Protein AF-A0A4P8RQ37-F1 (afdb_monomer_lite)

Sequence (63 aa):
MAFIYDYLRHLDVSKLTAGEVSQCLLYLHHISKRNAEVEGESGAIMAKLNTRLAELRKEKNAR

Secondary structure (DSSP, 8-state):
-HHHHHHHHH--GGG--HHHHHHHHHHHHHHHTT-HHHHHHHHHHHHHHHHHHHHHHHHHHT-

Radius of gyration: 12.19 Å; chains: 1; bounding box: 25×17×35 Å

Structure (mmCIF, N/CA/C/O backbone):
data_AF-A0A4P8RQ37-F1
#
_entry.id   AF-A0A4P8RQ37-F1
#
loop_
_atom_site.group_PDB
_atom_site.id
_atom_site.type_symbol
_atom_site.label_atom_id
_atom_site.label_alt_id
_atom_site.label_comp_id
_atom_site.label_asym_id
_atom_site.label_entity_id
_atom_site.label_seq_id
_atom_site.pdbx_PDB_ins_code
_atom_site.Cartn_x
_atom_site.Cartn_y
_atom_site.Cartn_z
_atom_site.occupancy
_atom_site.B_iso_or_equiv
_atom_site.auth_seq_id
_atom_site.auth_comp_id
_atom_site.auth_asym_id
_atom_site.auth_atom_id
_atom_site.pdbx_PDB_model_num
ATOM 1 N N . MET A 1 1 ? 4.431 -10.236 -14.733 1.00 54.75 1 MET A N 1
ATOM 2 C CA . MET A 1 1 ? 4.207 -9.551 -13.437 1.00 54.75 1 MET A CA 1
ATOM 3 C C . MET A 1 1 ? 3.468 -8.210 -13.557 1.00 54.75 1 MET A C 1
ATOM 5 O O . MET A 1 1 ? 3.144 -7.654 -12.518 1.00 54.75 1 MET A O 1
ATOM 9 N N . ALA A 1 2 ? 3.121 -7.734 -14.764 1.00 65.44 2 ALA A N 1
ATOM 10 C CA . ALA A 1 2 ? 2.363 -6.490 -14.967 1.00 65.44 2 ALA A CA 1
ATOM 11 C C . ALA A 1 2 ? 0.923 -6.526 -14.410 1.00 65.44 2 ALA A C 1
ATOM 13 O O . ALA A 1 2 ? 0.481 -5.557 -13.811 1.00 65.44 2 ALA A O 1
ATOM 14 N N . PHE A 1 3 ? 0.237 -7.677 -14.472 1.00 82.12 3 PHE A N 1
ATOM 15 C CA . PHE A 1 3 ? -1.170 -7.794 -14.055 1.00 82.12 3 PHE A CA 1
ATOM 16 C C . PHE A 1 3 ? -1.454 -7.355 -12.608 1.00 82.12 3 PHE A C 1
ATOM 18 O O . PHE A 1 3 ? -2.435 -6.664 -12.355 1.00 82.12 3 PHE A O 1
ATOM 25 N N . ILE A 1 4 ? -0.604 -7.737 -11.645 1.00 84.69 4 ILE A N 1
ATOM 26 C CA . ILE A 1 4 ? -0.809 -7.352 -10.237 1.00 84.69 4 ILE A CA 1
ATOM 27 C C . ILE A 1 4 ? -0.606 -5.845 -10.065 1.00 84.69 4 ILE A C 1
ATOM 29 O O . ILE A 1 4 ? -1.330 -5.214 -9.304 1.00 84.69 4 ILE A O 1
ATOM 33 N N . TYR A 1 5 ? 0.355 -5.260 -10.780 1.00 86.25 5 TYR A N 1
ATOM 34 C CA . TYR A 1 5 ? 0.586 -3.822 -10.739 1.00 86.25 5 TYR A CA 1
ATOM 35 C C . TYR A 1 5 ? -0.590 -3.041 -11.341 1.00 86.25 5 TYR A C 1
ATOM 37 O O . TYR A 1 5 ? -1.094 -2.120 -10.700 1.00 86.25 5 TYR A O 1
ATOM 45 N N . ASP A 1 6 ? -1.091 -3.466 -12.503 1.00 88.50 6 ASP A N 1
ATOM 46 C CA . ASP A 1 6 ? -2.268 -2.864 -13.139 1.00 88.50 6 ASP A CA 1
ATOM 47 C C . ASP A 1 6 ? -3.509 -2.981 -12.248 1.00 88.50 6 ASP A C 1
ATOM 49 O O . ASP A 1 6 ? -4.245 -2.011 -12.059 1.00 88.50 6 ASP A O 1
ATOM 53 N N . TYR A 1 7 ? -3.706 -4.140 -11.614 1.00 89.94 7 TYR A N 1
ATOM 54 C CA . TYR A 1 7 ? -4.767 -4.323 -10.630 1.00 89.94 7 TYR A CA 1
ATOM 55 C C . TYR A 1 7 ? -4.635 -3.336 -9.462 1.00 89.94 7 TYR A C 1
ATOM 57 O O . TYR A 1 7 ? -5.593 -2.639 -9.133 1.00 89.94 7 TYR A O 1
ATOM 65 N N . LEU A 1 8 ? -3.441 -3.213 -8.868 1.00 89.81 8 LEU A N 1
ATOM 66 C CA . LEU A 1 8 ? -3.176 -2.277 -7.769 1.00 89.81 8 LEU A CA 1
ATOM 67 C C . LEU A 1 8 ? -3.388 -0.812 -8.175 1.00 89.81 8 LEU A C 1
ATOM 69 O O . LEU A 1 8 ? -3.799 -0.001 -7.346 1.00 89.81 8 LEU A O 1
ATOM 73 N N . ARG A 1 9 ? -3.139 -0.465 -9.441 1.00 88.88 9 ARG A N 1
ATOM 74 C CA . ARG A 1 9 ? -3.341 0.885 -9.981 1.00 88.88 9 ARG A CA 1
ATOM 75 C C . ARG A 1 9 ? -4.820 1.272 -10.073 1.00 88.88 9 ARG A C 1
ATOM 77 O O . ARG A 1 9 ? -5.146 2.446 -9.888 1.00 88.88 9 ARG A O 1
ATOM 84 N N . HIS A 1 10 ? -5.701 0.305 -10.324 1.00 90.44 10 HIS A N 1
ATOM 85 C CA . HIS A 1 10 ? -7.151 0.507 -10.425 1.00 90.44 10 HIS A CA 1
ATOM 86 C C . HIS A 1 10 ? -7.923 0.151 -9.147 1.00 90.44 10 HIS A C 1
ATOM 88 O O . HIS A 1 10 ? -9.136 0.349 -9.086 1.00 90.44 10 HIS A O 1
ATOM 94 N N . LEU A 1 11 ? -7.233 -0.355 -8.125 1.00 91.25 11 LEU A N 1
ATOM 95 C CA . LEU A 1 11 ? -7.838 -0.779 -6.872 1.00 91.25 11 LEU A CA 1
ATOM 96 C C . LEU A 1 11 ? -8.432 0.406 -6.100 1.00 91.25 11 LEU A C 1
ATOM 98 O O . LEU A 1 11 ? -7.765 1.411 -5.840 1.00 91.25 11 LEU A O 1
ATOM 102 N N . ASP A 1 12 ? -9.682 0.256 -5.667 1.00 92.75 12 ASP A N 1
ATOM 103 C CA . ASP A 1 12 ? -10.327 1.194 -4.751 1.00 92.75 12 ASP A CA 1
ATOM 104 C C . ASP A 1 12 ? -9.814 0.975 -3.319 1.00 92.75 12 ASP A C 1
ATOM 106 O O . ASP A 1 12 ? -10.354 0.188 -2.540 1.00 92.75 12 ASP A O 1
ATOM 110 N N . VAL A 1 13 ? -8.736 1.686 -2.981 1.00 92.88 13 VAL A N 1
ATOM 111 C CA . VAL A 1 13 ? -8.027 1.565 -1.698 1.00 92.88 13 VAL A CA 1
ATOM 112 C C . VAL A 1 13 ? -8.917 1.901 -0.491 1.00 92.88 13 VAL A C 1
ATOM 114 O O . VAL A 1 13 ? -8.679 1.390 0.601 1.00 92.88 13 VAL A O 1
ATOM 117 N N . SER A 1 14 ? -9.967 2.711 -0.665 1.00 91.62 14 SER A N 1
ATOM 118 C CA . SER A 1 14 ? -10.839 3.146 0.438 1.00 91.62 14 SER A CA 1
ATOM 119 C C . SER A 1 14 ? -11.584 1.988 1.116 1.00 91.62 14 SER A C 1
ATOM 121 O O . SER A 1 14 ? -11.871 2.040 2.312 1.00 91.62 14 SER A O 1
ATOM 123 N N . LYS A 1 15 ? -11.839 0.907 0.373 1.00 92.81 15 LYS A N 1
ATOM 124 C CA . LYS A 1 15 ? -12.594 -0.264 0.841 1.00 92.81 15 LYS A CA 1
ATOM 125 C C . LYS A 1 15 ? -11.731 -1.334 1.498 1.00 92.81 15 LYS A C 1
ATOM 127 O O . LYS A 1 15 ? -12.272 -2.296 2.032 1.00 92.81 15 LYS A O 1
ATOM 132 N N . LEU A 1 16 ? -10.410 -1.176 1.463 1.00 95.00 16 LEU A N 1
ATOM 133 C CA . LEU A 1 16 ? -9.493 -2.177 1.988 1.00 95.00 16 LEU A CA 1
ATOM 134 C C . LEU A 1 16 ? -9.424 -2.132 3.515 1.00 95.00 16 LEU A C 1
ATOM 136 O O . LEU A 1 16 ? -9.429 -1.066 4.138 1.00 95.00 16 LEU A O 1
ATOM 140 N N . THR A 1 17 ? -9.286 -3.313 4.101 1.00 95.31 17 THR A N 1
ATOM 141 C CA . THR A 1 17 ? -8.920 -3.531 5.500 1.00 95.31 17 THR A CA 1
ATOM 142 C C . THR A 1 17 ? -7.416 -3.343 5.715 1.00 95.31 17 THR A C 1
ATOM 144 O O . THR A 1 17 ? -6.613 -3.362 4.782 1.00 95.31 17 THR A O 1
ATOM 147 N N . ALA A 1 18 ? -6.988 -3.218 6.975 1.00 92.69 18 ALA A N 1
ATOM 148 C CA . ALA A 1 18 ? -5.574 -2.997 7.296 1.00 92.69 18 ALA A CA 1
ATOM 149 C C . ALA A 1 18 ? -4.673 -4.158 6.834 1.00 92.69 18 ALA A C 1
ATOM 151 O O . ALA A 1 18 ? -3.527 -3.931 6.436 1.00 92.69 18 ALA A O 1
ATOM 152 N N . GLY A 1 19 ? -5.194 -5.391 6.860 1.00 94.25 19 GLY A N 1
ATOM 153 C CA . GLY A 1 19 ? -4.490 -6.572 6.360 1.00 94.25 19 GLY A CA 1
ATOM 154 C C . GLY A 1 19 ? -4.294 -6.520 4.846 1.00 94.25 19 GLY A C 1
ATOM 155 O O . GLY A 1 19 ? -3.173 -6.685 4.369 1.00 94.25 19 GLY A O 1
ATOM 156 N N . GLU A 1 20 ? -5.352 -6.200 4.100 1.00 95.25 20 GLU A N 1
ATOM 157 C CA . GLU A 1 20 ? -5.305 -6.093 2.637 1.00 95.25 20 GLU A CA 1
ATOM 158 C C . GLU A 1 20 ? -4.390 -4.954 2.175 1.00 95.25 20 GLU A C 1
ATOM 160 O O . GLU A 1 20 ? -3.586 -5.139 1.262 1.00 95.25 20 GLU A O 1
ATOM 165 N N . VAL A 1 21 ? -4.433 -3.796 2.845 1.00 95.00 21 VAL A N 1
ATOM 166 C CA . VAL A 1 21 ? -3.514 -2.680 2.564 1.00 95.00 21 VAL A CA 1
ATOM 167 C C . VAL A 1 21 ? -2.058 -3.103 2.781 1.00 95.00 21 VAL A C 1
ATOM 169 O O . VAL A 1 21 ? -1.193 -2.805 1.956 1.00 95.00 21 VAL A O 1
ATOM 172 N N . SER A 1 22 ? -1.784 -3.845 3.858 1.00 94.44 22 SER A N 1
ATOM 173 C CA . SER A 1 22 ? -0.438 -4.347 4.160 1.00 94.44 22 SER A CA 1
ATOM 174 C C . SER A 1 22 ? 0.050 -5.348 3.104 1.00 94.44 22 SER A C 1
ATOM 176 O O . SER A 1 22 ? 1.208 -5.290 2.691 1.00 94.44 22 SER A O 1
ATOM 178 N N . GLN A 1 23 ? -0.831 -6.225 2.611 1.00 94.56 23 GLN A N 1
ATOM 179 C CA . GLN A 1 23 ? -0.522 -7.142 1.508 1.00 94.56 23 GLN A CA 1
ATOM 180 C C . GLN A 1 23 ? -0.253 -6.397 0.196 1.00 94.56 23 GLN A C 1
ATOM 182 O O . GLN A 1 23 ? 0.716 -6.706 -0.495 1.00 94.56 23 GLN A O 1
ATOM 187 N N . CYS A 1 24 ? -1.051 -5.375 -0.126 1.00 94.19 24 CYS A N 1
ATOM 188 C CA . CYS A 1 24 ? -0.846 -4.550 -1.317 1.00 94.19 24 CYS A CA 1
ATOM 189 C C . CYS A 1 24 ? 0.521 -3.852 -1.296 1.00 94.19 24 CYS A C 1
ATOM 191 O O . CYS A 1 24 ? 1.233 -3.862 -2.299 1.00 94.19 24 CYS A O 1
ATOM 193 N N . LEU A 1 25 ? 0.919 -3.299 -0.144 1.00 93.94 25 LEU A N 1
ATOM 194 C CA . LEU A 1 25 ? 2.238 -2.689 0.042 1.00 93.94 25 LEU A CA 1
ATOM 195 C C . LEU A 1 25 ? 3.373 -3.704 -0.151 1.00 93.94 25 LEU A C 1
ATOM 197 O O . LEU A 1 25 ? 4.364 -3.396 -0.814 1.00 93.94 25 LEU A O 1
ATOM 201 N N . LEU A 1 26 ? 3.219 -4.921 0.380 1.00 93.88 26 LEU A N 1
ATOM 202 C CA . LEU A 1 26 ? 4.200 -5.994 0.214 1.00 93.88 26 LEU A CA 1
ATOM 203 C C . LEU A 1 26 ? 4.361 -6.393 -1.260 1.00 93.88 26 LEU A C 1
ATOM 205 O O . LEU A 1 26 ? 5.485 -6.494 -1.756 1.00 93.88 26 LEU A O 1
ATOM 209 N N . TYR A 1 27 ? 3.253 -6.586 -1.978 1.00 91.94 27 TYR A N 1
ATOM 210 C CA . TYR A 1 27 ? 3.297 -6.910 -3.403 1.00 91.94 27 TYR A CA 1
ATOM 211 C C . TYR A 1 27 ? 3.929 -5.789 -4.217 1.00 91.94 27 TYR A C 1
ATOM 213 O O . TYR A 1 27 ? 4.801 -6.057 -5.041 1.00 91.94 27 TYR A O 1
ATOM 221 N N . LEU A 1 28 ? 3.558 -4.538 -3.944 1.00 91.44 28 LEU A N 1
ATOM 222 C CA . LEU A 1 28 ? 4.113 -3.387 -4.641 1.00 91.44 28 LEU A CA 1
ATOM 223 C C . LEU A 1 28 ? 5.628 -3.263 -4.418 1.00 91.44 28 LEU A C 1
ATOM 225 O O . LEU A 1 28 ? 6.357 -3.044 -5.381 1.00 91.44 28 LEU A O 1
ATOM 229 N N . HIS A 1 29 ? 6.110 -3.506 -3.193 1.00 91.38 29 HIS A N 1
ATOM 230 C CA 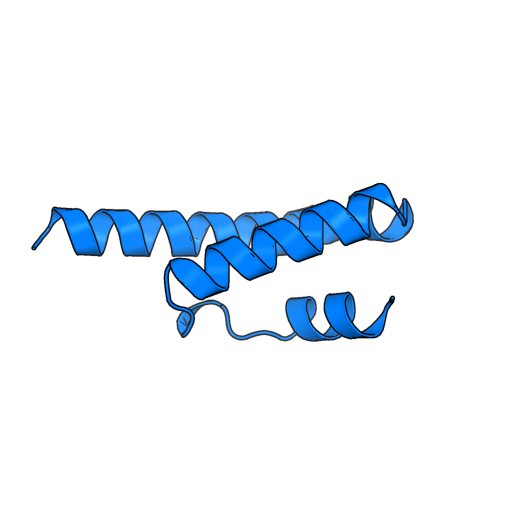. HIS A 1 29 ? 7.543 -3.547 -2.877 1.00 91.38 29 HIS A CA 1
ATOM 231 C C . HIS A 1 29 ? 8.293 -4.647 -3.645 1.00 91.38 29 HIS A C 1
ATOM 233 O O . HIS A 1 29 ? 9.410 -4.441 -4.122 1.00 91.38 29 HIS A O 1
ATOM 239 N N . HIS A 1 30 ? 7.697 -5.834 -3.771 1.00 90.94 30 HIS A N 1
ATOM 240 C CA . HIS A 1 30 ? 8.307 -6.925 -4.528 1.00 90.94 30 HIS A CA 1
ATOM 241 C C . HIS A 1 30 ? 8.317 -6.667 -6.035 1.00 90.94 30 HIS A C 1
ATOM 243 O O . HIS A 1 30 ? 9.275 -7.053 -6.706 1.00 90.94 30 HIS A O 1
ATOM 249 N N . ILE A 1 31 ? 7.273 -6.029 -6.568 1.00 89.56 31 ILE A N 1
ATOM 250 C CA . ILE A 1 31 ? 7.179 -5.707 -7.993 1.00 89.56 31 ILE A CA 1
ATOM 251 C C . ILE A 1 31 ? 8.162 -4.591 -8.351 1.00 89.56 31 ILE A C 1
ATOM 253 O O . ILE A 1 31 ? 8.873 -4.743 -9.346 1.00 89.56 31 ILE A O 1
ATOM 257 N N . SER A 1 32 ? 8.251 -3.527 -7.542 1.00 87.81 32 SER A N 1
ATOM 258 C CA . SER A 1 32 ? 9.161 -2.402 -7.795 1.00 87.81 32 SER A CA 1
ATOM 259 C C . SER A 1 32 ? 10.624 -2.839 -7.777 1.00 87.81 32 SER A C 1
ATOM 261 O O . SER A 1 32 ? 11.364 -2.532 -8.702 1.00 87.81 32 SER A O 1
ATOM 263 N N . LYS A 1 33 ? 11.024 -3.687 -6.819 1.00 87.12 33 LYS A N 1
ATOM 264 C CA . LYS A 1 33 ? 12.385 -4.256 -6.779 1.00 87.12 33 LYS A CA 1
ATOM 265 C C . LYS A 1 33 ? 12.763 -5.093 -8.001 1.00 87.12 33 LYS A C 1
ATOM 267 O O . LYS A 1 33 ? 13.945 -5.322 -8.235 1.00 87.12 33 LYS A O 1
ATOM 272 N N . ARG A 1 34 ? 11.779 -5.622 -8.731 1.00 86.00 34 ARG A N 1
ATOM 273 C CA . ARG A 1 34 ? 12.002 -6.468 -9.912 1.00 86.00 34 ARG A CA 1
ATOM 274 C C . ARG A 1 34 ? 11.860 -5.705 -11.229 1.00 86.00 34 ARG A C 1
ATOM 276 O O . ARG A 1 34 ? 12.252 -6.251 -12.253 1.00 86.00 34 ARG A O 1
ATOM 283 N N . ASN A 1 35 ? 11.292 -4.495 -11.218 1.00 83.19 35 ASN A N 1
ATOM 284 C CA . ASN A 1 35 ? 10.994 -3.714 -12.420 1.00 83.19 35 ASN A CA 1
ATOM 285 C C . ASN A 1 35 ? 11.239 -2.221 -12.149 1.00 83.19 35 ASN A C 1
ATOM 287 O O . ASN A 1 35 ? 10.432 -1.575 -11.480 1.00 83.19 35 ASN A O 1
ATOM 291 N N . ALA A 1 36 ? 12.318 -1.671 -12.712 1.00 80.19 36 ALA A N 1
ATOM 292 C CA . ALA A 1 36 ? 12.714 -0.272 -12.511 1.00 80.19 36 ALA A CA 1
ATOM 293 C C . ALA A 1 36 ? 11.656 0.740 -12.998 1.00 80.19 36 ALA A C 1
ATOM 295 O O . ALA A 1 36 ? 11.478 1.791 -12.390 1.00 80.19 36 ALA A O 1
ATOM 296 N N . GLU A 1 37 ? 10.897 0.407 -14.048 1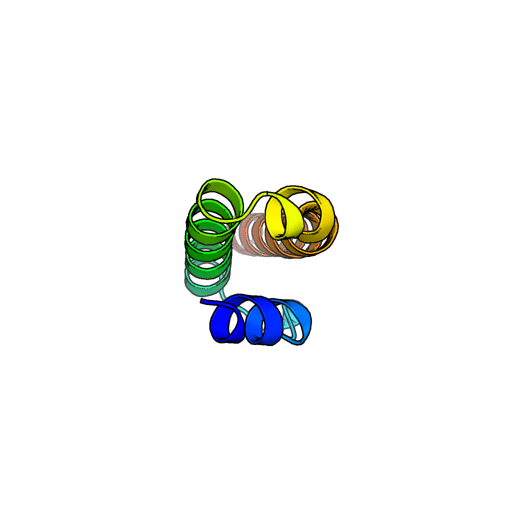.00 81.12 37 GLU A N 1
ATOM 297 C CA . GLU A 1 37 ? 9.774 1.232 -14.527 1.00 81.12 37 GLU A CA 1
ATOM 298 C C . GLU A 1 37 ? 8.679 1.374 -13.457 1.00 81.12 37 GLU A C 1
ATOM 300 O O . GLU A 1 37 ? 8.181 2.467 -13.190 1.00 81.12 37 GLU A O 1
ATOM 305 N N . VAL A 1 38 ? 8.362 0.277 -12.761 1.00 80.69 38 VAL A N 1
ATOM 306 C CA . VAL A 1 38 ? 7.369 0.278 -11.679 1.00 80.69 38 VAL A CA 1
ATOM 307 C C . VAL A 1 38 ? 7.887 1.024 -10.454 1.00 80.69 38 VAL A C 1
ATOM 309 O O . VAL A 1 38 ? 7.100 1.642 -9.742 1.00 80.69 38 VAL A O 1
ATOM 312 N N . GLU A 1 39 ? 9.190 1.004 -10.181 1.00 79.38 39 GLU A N 1
ATOM 313 C CA . GLU A 1 39 ? 9.773 1.779 -9.083 1.00 79.38 39 GLU A CA 1
ATOM 314 C C . GLU A 1 39 ? 9.467 3.278 -9.225 1.00 79.38 39 GLU A C 1
ATOM 316 O O . GLU A 1 39 ? 8.987 3.885 -8.266 1.00 79.38 39 GLU A O 1
ATOM 321 N N . GLY A 1 40 ? 9.606 3.832 -10.435 1.00 76.31 40 GLY A N 1
ATOM 322 C CA . GLY A 1 40 ? 9.279 5.231 -10.725 1.00 76.31 40 GLY A CA 1
ATOM 323 C C . GLY A 1 40 ? 7.788 5.570 -10.596 1.00 76.31 40 GLY A C 1
ATOM 324 O O . GLY A 1 40 ? 7.437 6.646 -10.113 1.00 76.31 40 GLY A O 1
ATOM 325 N N . GLU A 1 41 ? 6.895 4.650 -10.968 1.00 81.50 41 GLU A N 1
ATOM 326 C CA . GLU A 1 41 ? 5.444 4.905 -10.990 1.00 81.50 41 GLU A CA 1
ATOM 327 C C . GLU A 1 41 ? 4.703 4.463 -9.711 1.00 81.50 41 GLU A C 1
ATOM 329 O O . GLU A 1 41 ? 3.583 4.899 -9.428 1.00 81.50 41 GLU A O 1
ATOM 334 N N . SER A 1 42 ? 5.305 3.593 -8.898 1.00 85.38 42 SER A N 1
ATOM 335 C CA . SER A 1 42 ? 4.671 3.000 -7.709 1.00 85.38 42 SER A CA 1
ATOM 336 C C . SER A 1 42 ? 4.487 3.974 -6.542 1.00 85.38 42 SER A C 1
ATOM 338 O O . SER A 1 42 ? 3.670 3.706 -5.657 1.00 85.38 42 SER A O 1
ATOM 340 N N . GLY A 1 43 ? 5.177 5.120 -6.543 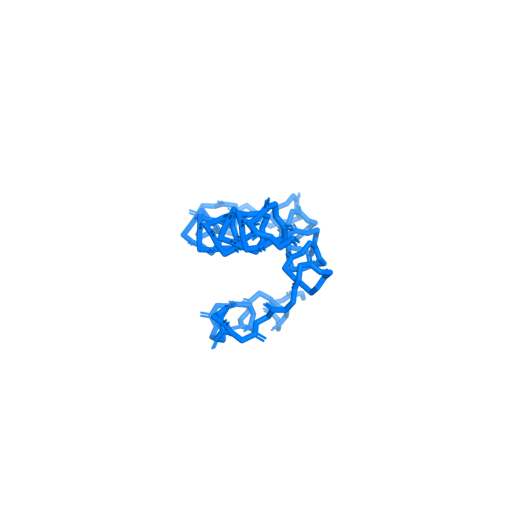1.00 86.06 43 GLY A N 1
ATOM 341 C CA . GLY A 1 43 ? 5.125 6.105 -5.457 1.00 86.06 43 GLY A CA 1
ATOM 342 C C . GLY A 1 43 ? 3.713 6.626 -5.167 1.00 86.06 43 GLY A C 1
ATOM 343 O O . GLY A 1 43 ? 3.302 6.698 -4.008 1.00 86.06 43 GLY A O 1
ATOM 344 N N . ALA A 1 44 ? 2.923 6.904 -6.210 1.00 88.44 44 ALA A N 1
ATOM 345 C CA . ALA A 1 44 ? 1.549 7.384 -6.049 1.00 88.44 44 ALA A CA 1
ATOM 346 C C . ALA A 1 44 ? 0.633 6.328 -5.402 1.00 88.44 44 ALA A C 1
ATOM 348 O O . ALA A 1 44 ? -0.210 6.653 -4.562 1.00 88.44 44 ALA A O 1
ATOM 349 N N . ILE A 1 45 ? 0.814 5.055 -5.764 1.00 91.12 45 ILE A N 1
ATOM 350 C CA . ILE A 1 45 ? 0.038 3.937 -5.211 1.00 91.12 45 ILE A CA 1
ATOM 351 C C . ILE A 1 45 ? 0.469 3.670 -3.760 1.00 91.12 45 ILE A C 1
ATOM 353 O O . ILE A 1 45 ? -0.386 3.531 -2.884 1.00 91.12 45 ILE A O 1
ATOM 357 N N . MET A 1 46 ? 1.778 3.688 -3.473 1.00 92.06 46 MET A N 1
ATOM 358 C CA . MET A 1 46 ? 2.302 3.568 -2.106 1.00 92.06 46 MET A 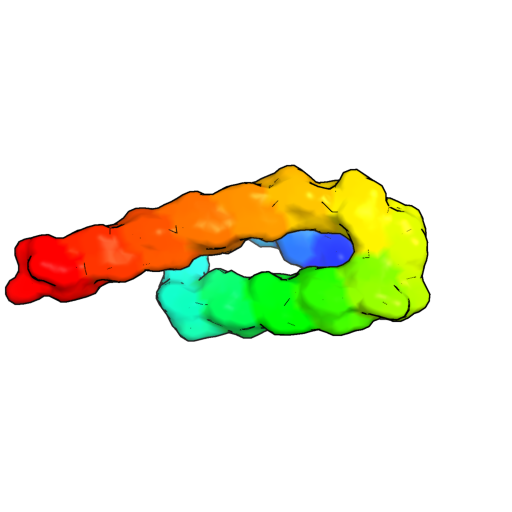CA 1
ATOM 359 C C . MET A 1 46 ? 1.763 4.666 -1.190 1.00 92.06 46 MET A C 1
ATOM 361 O O . MET A 1 46 ? 1.372 4.375 -0.062 1.00 92.06 46 MET A O 1
ATOM 365 N N . ALA A 1 47 ? 1.710 5.916 -1.660 1.00 92.38 47 ALA A N 1
ATOM 366 C CA . ALA A 1 47 ? 1.168 7.023 -0.879 1.00 92.38 47 ALA A CA 1
ATOM 367 C C . ALA A 1 47 ? -0.307 6.787 -0.512 1.00 92.38 47 ALA A C 1
ATOM 369 O O . ALA A 1 47 ? -0.667 6.900 0.658 1.00 92.38 47 ALA A O 1
ATOM 370 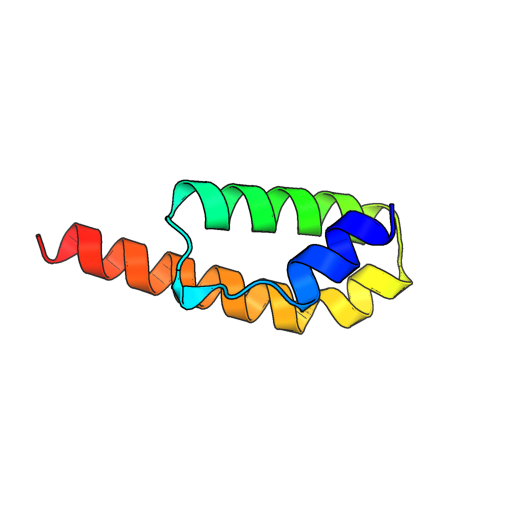N N . LYS A 1 48 ? -1.145 6.372 -1.474 1.00 94.06 48 LYS A N 1
ATOM 371 C CA . LYS A 1 48 ? -2.563 6.049 -1.223 1.00 94.06 48 LYS A CA 1
ATOM 372 C C . LYS A 1 48 ? -2.735 4.928 -0.195 1.00 94.06 48 LYS A C 1
ATOM 374 O O . LYS A 1 48 ? -3.520 5.070 0.741 1.00 94.06 48 LYS A O 1
ATOM 379 N N . LEU A 1 49 ? -1.986 3.835 -0.348 1.00 95.00 49 LEU A N 1
ATOM 380 C CA . LEU A 1 49 ? -2.027 2.695 0.572 1.00 95.00 49 LEU A CA 1
ATOM 381 C C . LEU A 1 49 ? -1.576 3.094 1.988 1.00 95.00 49 LEU A C 1
ATOM 383 O O . LEU A 1 49 ? -2.240 2.754 2.964 1.00 95.00 49 LEU A O 1
ATOM 387 N N . ASN A 1 50 ? -0.495 3.868 2.117 1.00 94.88 50 ASN A N 1
ATOM 388 C CA . ASN A 1 50 ? -0.011 4.345 3.415 1.00 94.88 50 ASN A CA 1
ATOM 389 C C . ASN A 1 50 ? -1.001 5.293 4.105 1.00 94.88 50 ASN A C 1
ATOM 391 O O . ASN A 1 50 ? -1.215 5.167 5.312 1.00 94.88 50 ASN A O 1
ATOM 395 N N . THR A 1 51 ? -1.641 6.196 3.355 1.00 96.06 51 THR A N 1
ATOM 396 C CA . THR A 1 51 ? -2.701 7.067 3.884 1.00 96.06 51 THR A CA 1
ATOM 397 C C . THR A 1 51 ? -3.849 6.241 4.451 1.00 96.06 51 THR A C 1
ATOM 399 O O . THR A 1 51 ? -4.215 6.425 5.612 1.00 96.06 51 THR A O 1
ATOM 402 N N . ARG A 1 52 ? -4.346 5.254 3.696 1.00 94.94 52 ARG A N 1
ATOM 403 C CA . ARG A 1 52 ? -5.423 4.378 4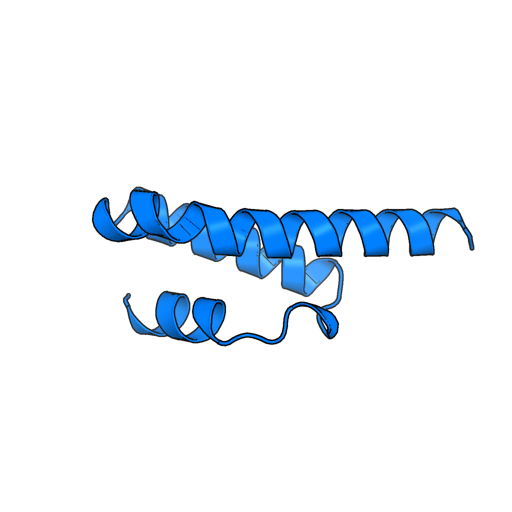.173 1.00 94.94 52 ARG A CA 1
ATOM 404 C C . ARG A 1 52 ? -5.019 3.574 5.405 1.00 94.94 52 ARG A C 1
ATOM 406 O O . ARG A 1 52 ? -5.799 3.440 6.344 1.00 94.94 52 ARG A O 1
ATOM 413 N N . LEU A 1 53 ? -3.788 3.061 5.444 1.00 95.31 53 LEU A N 1
ATOM 414 C CA . LEU A 1 53 ? -3.283 2.347 6.616 1.00 95.31 53 LEU A CA 1
ATOM 415 C C . LEU A 1 53 ? -3.239 3.251 7.856 1.00 95.31 53 LEU A C 1
ATOM 417 O O . LEU A 1 53 ? -3.539 2.798 8.961 1.00 95.31 53 LEU A O 1
ATOM 421 N N . ALA A 1 54 ? -2.871 4.522 7.685 1.00 94.31 54 ALA A N 1
ATOM 422 C CA . ALA A 1 54 ? -2.867 5.500 8.765 1.00 94.31 54 ALA A CA 1
ATOM 423 C C . ALA A 1 54 ? -4.287 5.825 9.258 1.00 94.31 54 ALA A C 1
ATOM 425 O O . ALA A 1 54 ? -4.491 5.908 10.469 1.00 94.31 54 ALA A O 1
ATOM 426 N N . GLU A 1 55 ? -5.264 5.960 8.357 1.00 95.06 55 GLU A N 1
ATOM 427 C CA . GLU A 1 55 ? -6.685 6.128 8.705 1.00 95.06 55 GLU A CA 1
ATOM 428 C C . GLU A 1 55 ? -7.197 4.951 9.537 1.00 95.06 55 GLU A C 1
ATOM 430 O O . GLU A 1 55 ? -7.663 5.144 10.656 1.00 95.06 55 GLU A O 1
ATOM 435 N N . LEU A 1 56 ? -6.994 3.723 9.057 1.00 93.50 56 LEU A N 1
ATOM 436 C CA . LEU A 1 56 ? -7.420 2.501 9.743 1.00 93.50 56 LEU A CA 1
ATOM 437 C C . LEU A 1 56 ? -6.778 2.346 11.131 1.00 93.50 56 LEU A C 1
ATOM 439 O O . LEU A 1 56 ? -7.406 1.857 12.070 1.00 93.50 56 LEU A O 1
ATOM 443 N N . ARG A 1 57 ? -5.518 2.776 11.292 1.00 92.56 57 ARG A N 1
ATOM 444 C CA . ARG A 1 57 ? -4.843 2.801 12.601 1.00 92.56 57 ARG A CA 1
ATOM 445 C C . ARG A 1 57 ? -5.468 3.825 13.548 1.00 92.56 57 ARG A C 1
ATOM 447 O O . ARG A 1 57 ? -5.614 3.528 14.730 1.00 92.56 57 ARG A O 1
ATOM 454 N N . LYS A 1 58 ? -5.846 5.006 13.048 1.00 92.94 58 LYS A N 1
ATOM 455 C CA . LYS A 1 58 ? -6.555 6.022 13.841 1.00 92.94 58 LYS A CA 1
ATOM 456 C C . LYS A 1 58 ? -7.945 5.535 14.248 1.00 92.94 58 LYS A C 1
ATOM 458 O O . LYS A 1 58 ? -8.290 5.659 15.416 1.00 92.94 58 LYS A O 1
ATOM 463 N N . GLU A 1 59 ? -8.691 4.926 13.327 1.00 90.81 59 GLU A N 1
ATOM 464 C CA . GLU A 1 59 ? -10.008 4.328 13.593 1.00 90.81 59 GLU A CA 1
ATOM 465 C C . GLU A 1 59 ? -9.932 3.246 14.679 1.00 90.81 59 GLU A C 1
ATOM 467 O O . GLU A 1 59 ? -10.775 3.209 15.571 1.00 90.81 59 GLU A O 1
ATOM 472 N N . LYS A 1 60 ? -8.895 2.395 14.650 1.00 87.56 60 LYS A N 1
ATOM 473 C CA . LYS A 1 60 ? -8.667 1.379 15.687 1.00 87.56 60 LYS A CA 1
ATOM 474 C C . LYS A 1 60 ? -8.359 1.992 17.056 1.00 87.56 60 LYS A C 1
ATOM 476 O O . LYS A 1 60 ? -8.812 1.454 18.053 1.00 87.56 60 LYS A O 1
ATOM 481 N N . ASN A 1 61 ? -7.579 3.072 17.106 1.00 81.38 61 ASN A N 1
ATOM 482 C CA . ASN A 1 61 ? -7.187 3.718 18.363 1.00 81.38 61 ASN A CA 1
ATOM 483 C C . ASN A 1 61 ? -8.285 4.617 18.958 1.00 81.38 61 ASN A C 1
ATOM 485 O O . ASN A 1 61 ? -8.210 4.961 20.132 1.00 81.38 61 ASN A O 1
ATOM 489 N N . ALA A 1 62 ? -9.267 5.032 18.155 1.00 74.50 62 ALA A N 1
ATOM 490 C CA . ALA A 1 62 ? -10.420 5.816 18.601 1.00 74.50 62 ALA A CA 1
ATOM 491 C C . ALA A 1 62 ? -11.553 4.953 19.195 1.00 74.50 62 ALA A C 1
ATOM 493 O O . ALA A 1 62 ? -12.569 5.499 19.623 1.00 74.50 62 ALA A O 1
ATOM 494 N N . ARG A 1 63 ? -11.395 3.626 19.175 1.00 57.28 63 ARG A N 1
ATOM 495 C CA . ARG A 1 63 ? -12.362 2.625 19.628 1.00 57.28 63 ARG A CA 1
ATOM 496 C C . ARG A 1 63 ? -11.870 1.948 20.898 1.00 57.28 63 ARG A C 1
ATOM 498 O O . ARG A 1 63 ? -12.739 1.644 21.739 1.00 57.28 63 ARG A O 1
#

Foldseek 3Di:
DVVLVVCLVPDPLLPDDLVVLVVNLVVLVVVCVVDVVSVVVCVVSNVSSVVNNVVNVVVVVVD

pLDDT: mean 88.33, std 8.37, range [54.75, 96.06]